Protein AF-A0A2T1DEN5-F1 (afdb_monomer_lite)

Sequence (106 aa):
VKGATATAIFLPFLILAVPIVDMSAVIVARLSKGHSPFLADKRHLHHRLLRAGLSHRSTVLVIYSIALWVGSLAITFVGMPNSLVILGGATSLLGYVTWRAWQSAR

Secondary structure (DSSP, 8-state):
-HHHHHHHHHHHHHHTHHHHHHHHHHHHHHHTTT--TTS--S-SHHHHHHHTT--HHHHHHHHHHHHHHHHHHHHHHTT-TTHHHHHHHHHHHHHHHHHHHHHTT-

Foldseek 3Di:
DVVVVVLVVCLVCLLCVVVVVQLVVQCVVQVVVVHDSPPDDCPGQQNVLVVLQFDNVLSVQLVVLVSQLSVLVSCVVVVDPPSVVSNVVSVVSNVVSVVVRVVNSD

Structure (mmCIF, N/CA/C/O backbone):
data_AF-A0A2T1DEN5-F1
#
_entry.id   AF-A0A2T1DEN5-F1
#
loop_
_atom_site.group_PDB
_atom_site.id
_atom_site.type_symbol
_atom_site.label_atom_id
_atom_site.label_alt_id
_atom_site.label_comp_id
_atom_site.label_asym_id
_atom_site.label_entity_id
_atom_site.label_seq_id
_atom_site.pdbx_PDB_ins_code
_atom_site.Cartn_x
_atom_site.Cartn_y
_atom_site.Cartn_z
_atom_site.occupancy
_atom_site.B_iso_or_equiv
_atom_site.auth_seq_id
_atom_site.auth_comp_id
_atom_site.auth_asym_id
_atom_site.auth_atom_id
_atom_site.pdbx_PDB_model_num
ATOM 1 N N . VAL A 1 1 ? 24.603 4.478 -20.397 1.00 54.09 1 VAL A N 1
ATOM 2 C CA . VAL A 1 1 ? 25.034 4.291 -18.985 1.00 54.09 1 VAL A CA 1
ATOM 3 C C . VAL A 1 1 ? 24.412 5.260 -17.975 1.00 54.09 1 VAL A C 1
ATOM 5 O O . VAL A 1 1 ? 24.090 4.797 -16.895 1.00 54.09 1 VAL A O 1
ATOM 8 N N . LYS A 1 2 ? 24.143 6.541 -18.290 1.00 51.81 2 LYS A N 1
ATOM 9 C CA . LYS A 1 2 ? 23.532 7.492 -17.324 1.00 51.81 2 LYS A CA 1
ATOM 10 C C . LYS A 1 2 ? 22.119 7.109 -16.831 1.00 51.81 2 LYS A C 1
ATOM 12 O O . LYS A 1 2 ? 21.787 7.371 -15.683 1.00 51.81 2 LYS A O 1
ATOM 17 N N . GLY A 1 3 ? 21.311 6.459 -17.677 1.00 61.84 3 GLY A N 1
ATOM 18 C CA . GLY A 1 3 ? 19.946 6.047 -17.321 1.00 61.84 3 GLY A CA 1
ATOM 19 C C . GLY A 1 3 ? 19.881 4.952 -16.251 1.00 61.84 3 GLY A C 1
ATOM 20 O O . GLY A 1 3 ? 19.055 5.046 -15.356 1.00 61.84 3 GLY A O 1
ATOM 21 N N . ALA A 1 4 ? 20.793 3.974 -16.291 1.00 65.81 4 ALA A N 1
ATOM 22 C CA . ALA A 1 4 ? 20.801 2.840 -15.360 1.00 65.81 4 ALA A CA 1
ATOM 23 C C . ALA A 1 4 ? 21.157 3.248 -13.918 1.00 65.81 4 ALA A C 1
ATOM 25 O O . ALA A 1 4 ? 20.615 2.702 -12.960 1.00 65.81 4 ALA A O 1
ATOM 26 N N . THR A 1 5 ? 22.037 4.241 -13.754 1.00 74.25 5 THR A N 1
ATOM 27 C CA . THR A 1 5 ? 22.400 4.777 -12.434 1.00 74.25 5 THR A CA 1
ATOM 28 C C . THR A 1 5 ? 21.234 5.539 -11.802 1.00 74.25 5 THR A C 1
ATOM 30 O O . THR A 1 5 ? 21.008 5.422 -10.602 1.00 74.25 5 THR A O 1
ATOM 33 N N . ALA A 1 6 ? 20.455 6.276 -12.603 1.00 75.75 6 ALA A N 1
ATOM 34 C CA . ALA A 1 6 ? 19.276 6.984 -12.114 1.00 75.75 6 ALA A CA 1
ATOM 35 C C . ALA A 1 6 ? 18.195 6.003 -11.633 1.00 75.75 6 ALA A C 1
ATOM 37 O O . ALA A 1 6 ? 17.696 6.147 -10.519 1.00 75.75 6 ALA A O 1
ATOM 38 N N . THR A 1 7 ? 17.880 4.959 -12.407 1.00 77.56 7 THR A N 1
ATOM 39 C CA . THR A 1 7 ? 16.919 3.933 -11.971 1.00 77.56 7 THR A CA 1
ATOM 40 C C . THR A 1 7 ? 17.374 3.230 -10.698 1.00 77.56 7 THR A C 1
ATOM 42 O O . THR A 1 7 ? 16.566 3.073 -9.790 1.00 77.56 7 THR A O 1
ATOM 45 N N . ALA A 1 8 ? 18.656 2.875 -10.573 1.00 78.56 8 ALA A N 1
ATOM 46 C CA . ALA A 1 8 ? 19.180 2.227 -9.368 1.00 78.56 8 ALA A CA 1
ATOM 47 C C . ALA A 1 8 ? 19.031 3.085 -8.096 1.00 78.56 8 ALA A C 1
ATOM 49 O O . ALA A 1 8 ? 18.797 2.543 -7.019 1.00 78.56 8 ALA A O 1
ATOM 50 N N . ILE A 1 9 ? 19.130 4.414 -8.219 1.00 84.00 9 ILE A N 1
ATOM 51 C CA . ILE A 1 9 ? 18.976 5.342 -7.092 1.00 84.00 9 ILE A CA 1
ATOM 52 C C . ILE A 1 9 ? 17.500 5.574 -6.764 1.00 84.00 9 ILE A C 1
ATOM 54 O O . ILE A 1 9 ? 17.135 5.543 -5.595 1.00 84.00 9 ILE A O 1
ATOM 58 N N . PHE A 1 10 ? 16.644 5.805 -7.764 1.00 84.88 10 PHE A N 1
ATOM 59 C CA . PHE A 1 10 ? 15.248 6.199 -7.534 1.00 84.88 10 PHE A CA 1
ATOM 60 C C . PHE A 1 10 ? 14.307 5.027 -7.242 1.00 84.88 10 PHE A C 1
ATOM 62 O O . PHE A 1 10 ? 13.316 5.202 -6.532 1.00 84.88 10 PHE A O 1
ATOM 69 N N . LEU A 1 11 ? 14.605 3.831 -7.750 1.00 83.50 11 LEU A N 1
ATOM 70 C CA . LEU A 1 11 ? 13.725 2.671 -7.620 1.00 83.50 11 LEU A CA 1
ATOM 71 C C . LEU A 1 11 ? 13.460 2.265 -6.153 1.00 83.50 11 LEU A C 1
ATOM 73 O O . LEU A 1 11 ? 12.293 2.048 -5.825 1.00 83.50 11 LEU A O 1
ATOM 77 N N . PRO A 1 12 ? 14.452 2.229 -5.237 1.00 85.56 12 PRO A N 1
ATOM 78 C CA . PRO A 1 12 ? 14.199 1.945 -3.823 1.00 85.56 12 PRO A CA 1
ATOM 79 C C . PRO A 1 12 ? 13.276 2.970 -3.156 1.00 85.56 12 PRO A C 1
ATOM 81 O O . PRO A 1 12 ? 12.382 2.583 -2.408 1.00 85.56 12 PRO A O 1
ATOM 84 N N . PHE A 1 13 ? 13.438 4.266 -3.454 1.00 84.62 13 PHE A N 1
ATOM 85 C CA . PHE A 1 13 ? 12.553 5.309 -2.925 1.00 84.62 13 PHE A CA 1
ATOM 86 C C . PHE A 1 13 ? 11.132 5.179 -3.467 1.00 84.62 13 PHE A C 1
ATOM 88 O O . PHE A 1 13 ? 10.185 5.418 -2.726 1.00 84.62 13 PHE A O 1
ATOM 95 N N . LEU A 1 14 ? 10.975 4.769 -4.729 1.00 83.50 14 LEU A N 1
ATOM 96 C CA . LEU A 1 14 ? 9.666 4.519 -5.328 1.00 83.50 14 LEU A CA 1
ATOM 97 C C . LEU A 1 14 ? 8.963 3.330 -4.653 1.00 83.50 14 LEU A C 1
ATOM 99 O O . LEU A 1 14 ? 7.800 3.433 -4.271 1.00 83.50 14 LEU A O 1
ATOM 103 N N . ILE A 1 15 ? 9.687 2.223 -4.448 1.00 79.94 15 ILE A N 1
ATOM 104 C CA . ILE A 1 15 ? 9.187 1.018 -3.764 1.00 79.94 15 ILE A CA 1
ATOM 105 C C . ILE A 1 15 ? 8.813 1.336 -2.310 1.00 79.94 15 ILE A C 1
ATOM 107 O O . ILE A 1 15 ? 7.783 0.883 -1.811 1.00 79.94 15 ILE A O 1
ATOM 111 N N . LEU A 1 16 ? 9.632 2.141 -1.632 1.00 84.00 16 LEU A N 1
ATOM 112 C CA . LEU A 1 16 ? 9.434 2.536 -0.240 1.00 84.00 16 LEU A CA 1
ATOM 113 C C . LEU A 1 16 ? 8.600 3.812 -0.081 1.00 84.00 16 LEU A C 1
ATOM 115 O O . LEU A 1 16 ? 8.439 4.283 1.042 1.00 84.00 16 LEU A O 1
ATOM 119 N N . ALA A 1 17 ? 8.031 4.367 -1.154 1.00 81.06 17 ALA A N 1
ATOM 120 C CA . ALA A 1 17 ? 7.322 5.642 -1.089 1.00 81.06 17 ALA A CA 1
ATOM 121 C C . ALA A 1 17 ? 6.178 5.598 -0.065 1.00 81.06 17 ALA A C 1
ATOM 123 O O . ALA A 1 17 ? 6.045 6.501 0.756 1.00 81.06 17 ALA A O 1
ATOM 124 N N . VAL A 1 18 ? 5.401 4.510 -0.049 1.00 71.25 18 VAL A N 1
ATOM 125 C CA . VAL A 1 18 ? 4.304 4.321 0.913 1.00 71.25 18 VAL A CA 1
ATOM 126 C C . VAL A 1 18 ? 4.796 4.286 2.368 1.00 71.25 18 VAL A C 1
ATOM 128 O O . VAL A 1 18 ? 4.319 5.106 3.150 1.00 71.25 18 VAL A O 1
ATOM 131 N N . PRO A 1 19 ? 5.740 3.411 2.773 1.00 80.00 19 PRO A N 1
ATOM 132 C CA . PRO A 1 19 ? 6.241 3.411 4.148 1.00 80.00 19 PRO A CA 1
ATOM 133 C C . PRO A 1 19 ? 6.984 4.700 4.529 1.00 80.00 19 PRO A C 1
ATOM 135 O O . PRO A 1 19 ? 6.847 5.151 5.665 1.00 80.00 19 PRO A O 1
ATOM 138 N N . ILE A 1 20 ? 7.712 5.336 3.602 1.00 85.19 20 ILE A N 1
ATOM 139 C CA . ILE A 1 20 ? 8.379 6.625 3.852 1.00 85.19 20 ILE A CA 1
ATOM 140 C C . ILE A 1 20 ? 7.340 7.707 4.150 1.00 85.19 20 ILE A C 1
ATOM 142 O O . ILE A 1 20 ? 7.483 8.433 5.136 1.00 85.19 20 ILE A O 1
ATOM 146 N N . VAL A 1 21 ? 6.282 7.809 3.343 1.00 85.19 21 VAL A N 1
ATOM 147 C CA . VAL A 1 21 ? 5.208 8.794 3.543 1.00 85.19 21 VAL A CA 1
ATOM 148 C C . VAL A 1 21 ? 4.405 8.493 4.815 1.00 85.19 21 VAL A C 1
ATOM 150 O O . VAL A 1 21 ? 4.119 9.414 5.576 1.00 85.19 21 VAL A O 1
ATOM 153 N N . ASP A 1 22 ? 4.093 7.226 5.108 1.00 76.19 22 ASP A N 1
ATOM 154 C CA . ASP A 1 22 ? 3.378 6.837 6.337 1.00 76.19 22 ASP A CA 1
ATOM 155 C C . ASP A 1 22 ? 4.191 7.184 7.596 1.00 76.19 22 ASP A C 1
ATOM 157 O O . ASP A 1 22 ? 3.680 7.833 8.512 1.00 76.19 22 ASP A O 1
ATOM 161 N N . MET A 1 23 ? 5.485 6.839 7.627 1.00 77.44 23 MET A N 1
ATOM 162 C CA . MET A 1 23 ? 6.355 7.153 8.764 1.00 77.44 23 MET A CA 1
ATOM 163 C C . MET A 1 23 ? 6.586 8.655 8.921 1.00 77.44 23 MET A C 1
ATOM 165 O O . MET A 1 23 ? 6.491 9.173 10.034 1.00 77.44 23 MET A O 1
ATOM 169 N N . SER A 1 24 ? 6.859 9.371 7.829 1.00 84.88 24 SER A N 1
ATOM 170 C CA . SER A 1 24 ? 7.091 10.818 7.884 1.00 84.88 24 SER A CA 1
ATOM 171 C C . SER A 1 24 ? 5.845 11.581 8.336 1.00 84.88 24 SER A C 1
ATOM 173 O O . SER A 1 24 ? 5.957 12.447 9.203 1.00 84.88 24 SER A O 1
ATOM 175 N N . ALA A 1 25 ? 4.649 11.210 7.869 1.00 82.81 25 ALA A N 1
ATOM 176 C CA . ALA A 1 25 ? 3.397 11.807 8.331 1.00 82.81 25 ALA A CA 1
ATOM 177 C C . ALA A 1 25 ? 3.164 11.590 9.839 1.00 82.81 25 ALA A C 1
ATOM 179 O O . ALA A 1 25 ? 2.745 12.513 10.543 1.00 82.81 25 ALA A O 1
ATOM 180 N N . VAL A 1 26 ? 3.471 10.396 10.363 1.00 78.31 26 VAL A N 1
ATOM 181 C CA . VAL A 1 26 ? 3.365 10.092 11.802 1.00 78.31 26 VAL A CA 1
ATOM 182 C C . VAL A 1 26 ? 4.392 10.878 12.619 1.00 78.31 26 VAL A C 1
ATOM 184 O O . VAL A 1 26 ? 4.042 11.429 13.665 1.00 78.31 26 VAL A O 1
ATOM 187 N N . ILE A 1 27 ? 5.638 10.968 12.146 1.00 80.38 27 ILE A N 1
ATOM 188 C CA . ILE A 1 27 ? 6.713 11.716 12.813 1.00 80.38 27 ILE A CA 1
ATOM 189 C C . ILE A 1 27 ? 6.366 13.206 12.873 1.00 80.38 27 ILE A C 1
ATOM 191 O O . ILE A 1 27 ? 6.392 13.788 13.956 1.00 80.38 27 ILE A O 1
ATOM 195 N N . VAL A 1 28 ? 5.964 13.815 11.753 1.00 84.19 28 VAL A N 1
ATOM 196 C CA . VAL A 1 28 ? 5.596 15.240 11.697 1.00 84.19 28 VAL A CA 1
ATOM 197 C C . VAL A 1 28 ? 4.412 15.538 12.618 1.00 84.19 28 VAL A C 1
ATOM 199 O O . VAL A 1 28 ? 4.477 16.473 13.413 1.00 84.19 28 VAL A O 1
ATOM 202 N N . ALA A 1 29 ? 3.364 14.710 12.595 1.00 79.44 29 ALA A N 1
ATOM 203 C CA . ALA A 1 29 ? 2.190 14.892 13.451 1.00 79.44 29 ALA A CA 1
ATOM 204 C C . ALA A 1 29 ? 2.469 14.686 14.955 1.00 79.44 29 ALA A C 1
ATOM 206 O O . ALA A 1 29 ? 1.690 15.145 15.794 1.00 79.44 29 ALA A O 1
ATOM 207 N N . ARG A 1 30 ? 3.539 13.962 15.311 1.00 71.62 30 ARG A N 1
ATOM 208 C CA . ARG A 1 30 ? 4.007 13.792 16.697 1.00 71.62 30 ARG A CA 1
ATOM 209 C C . ARG A 1 30 ? 4.855 14.961 17.155 1.00 71.62 30 ARG A C 1
ATOM 211 O O . ARG A 1 30 ? 4.598 15.493 18.233 1.00 71.62 30 ARG A O 1
ATOM 218 N N . LEU A 1 31 ? 5.800 15.386 16.319 1.00 80.38 31 LEU A N 1
ATOM 219 C CA . LEU A 1 31 ? 6.636 16.554 16.583 1.00 80.38 31 LEU A CA 1
ATOM 220 C C . LEU A 1 31 ? 5.775 17.810 16.744 1.00 80.38 31 LEU A C 1
ATOM 222 O O . LEU A 1 31 ? 5.963 18.555 17.700 1.00 80.38 31 LEU A O 1
ATOM 226 N N . SER A 1 32 ? 4.741 17.983 15.913 1.00 80.75 32 SER A N 1
ATOM 227 C CA . SER A 1 32 ? 3.791 19.097 16.033 1.00 80.75 32 SER A CA 1
ATOM 228 C C . SER A 1 32 ? 2.945 19.064 17.315 1.00 80.75 32 SER A C 1
ATOM 230 O O . SER A 1 32 ? 2.245 20.026 17.611 1.00 80.75 32 SER A O 1
ATOM 232 N N . LYS A 1 33 ? 2.956 17.949 18.055 1.00 77.31 33 LYS A N 1
ATOM 233 C CA . LYS A 1 33 ? 2.245 17.750 19.329 1.00 77.31 33 LYS A CA 1
ATOM 234 C C . LYS A 1 33 ? 3.201 17.608 20.517 1.00 77.31 33 LYS A C 1
ATOM 236 O O . LYS A 1 33 ? 2.758 17.248 21.600 1.00 77.31 33 LYS A O 1
ATOM 241 N N . GLY A 1 34 ? 4.500 17.855 20.317 1.00 74.88 34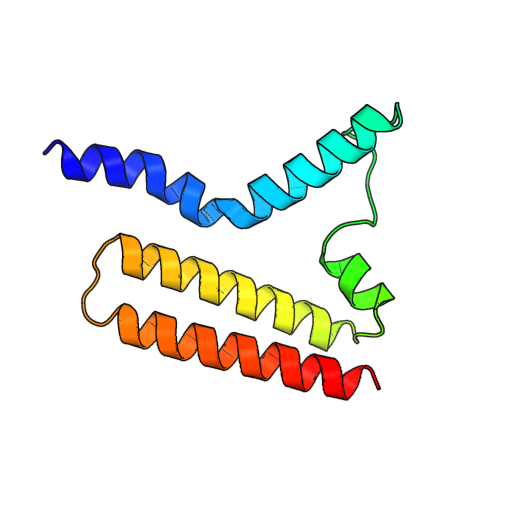 GLY A N 1
ATOM 242 C CA . GLY A 1 34 ? 5.527 17.731 21.357 1.00 74.88 34 GLY A CA 1
ATOM 243 C C . GLY A 1 34 ? 5.774 16.296 21.834 1.00 74.88 34 GLY A C 1
ATOM 244 O O . GLY A 1 34 ? 6.371 16.090 22.886 1.00 74.88 34 GLY A O 1
ATOM 245 N N . HIS A 1 35 ? 5.305 15.288 21.095 1.00 61.25 35 HIS A N 1
ATOM 246 C CA . HIS A 1 35 ? 5.457 13.883 21.463 1.00 61.25 35 HIS A CA 1
ATOM 247 C C . HIS A 1 35 ? 6.692 13.271 20.795 1.00 61.25 35 HIS A C 1
ATOM 249 O O . HIS A 1 35 ? 6.966 13.525 19.621 1.00 61.25 35 HIS A O 1
ATOM 255 N N . SER A 1 36 ? 7.419 12.420 21.527 1.00 59.31 36 SER A N 1
ATOM 256 C CA . SER A 1 36 ? 8.611 11.754 20.992 1.00 59.31 36 SER A CA 1
ATOM 257 C C . SER A 1 36 ? 8.258 10.825 19.814 1.00 59.31 36 SER A C 1
ATOM 259 O O . SER A 1 36 ? 7.319 10.024 19.912 1.00 59.31 36 SER A O 1
ATOM 261 N N . PRO A 1 37 ? 9.022 10.877 18.706 1.00 54.47 37 PRO A N 1
ATOM 262 C CA . PRO A 1 37 ? 8.820 10.015 17.544 1.00 54.47 37 PRO A CA 1
ATOM 263 C C . PRO A 1 37 ? 9.118 8.532 17.820 1.00 54.47 37 PRO A C 1
ATOM 265 O O . PRO A 1 37 ? 8.678 7.690 17.043 1.00 54.47 37 PRO A O 1
ATOM 268 N N . PHE A 1 38 ? 9.781 8.203 18.936 1.00 56.88 38 PHE A N 1
ATOM 269 C CA . PHE A 1 38 ? 10.190 6.841 19.308 1.00 56.88 38 PHE A CA 1
ATOM 270 C C . PHE A 1 38 ? 9.212 6.108 20.246 1.00 56.88 38 PHE A C 1
ATOM 272 O O . PHE A 1 38 ? 9.456 4.965 20.620 1.00 56.88 38 PHE A O 1
ATOM 279 N N . LEU A 1 39 ? 8.086 6.726 20.623 1.00 50.25 39 LEU A N 1
ATOM 280 C CA . LEU A 1 39 ?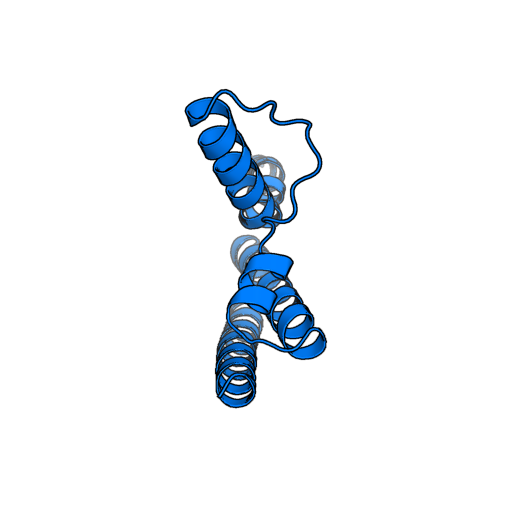 7.019 6.031 21.357 1.00 50.25 39 LEU A CA 1
ATOM 281 C C . LEU A 1 39 ? 6.327 5.003 20.445 1.00 50.25 39 LEU A C 1
ATOM 283 O O . LEU A 1 39 ? 5.989 5.326 19.310 1.00 50.25 39 LEU A O 1
ATOM 287 N N . ALA A 1 40 ? 6.050 3.786 20.913 1.00 45.53 40 ALA A N 1
ATOM 288 C CA . ALA A 1 40 ? 5.269 2.816 20.138 1.00 45.53 40 ALA A CA 1
ATOM 289 C C . ALA A 1 40 ? 3.863 3.385 19.831 1.00 45.53 40 ALA A C 1
ATOM 291 O O . ALA A 1 40 ? 3.095 3.651 20.756 1.00 45.53 40 ALA A O 1
ATOM 292 N N . ASP A 1 41 ? 3.524 3.632 18.554 1.00 49.28 41 ASP A N 1
ATOM 293 C CA . ASP A 1 41 ? 2.186 4.114 18.165 1.00 49.28 41 ASP A CA 1
ATOM 294 C C . ASP A 1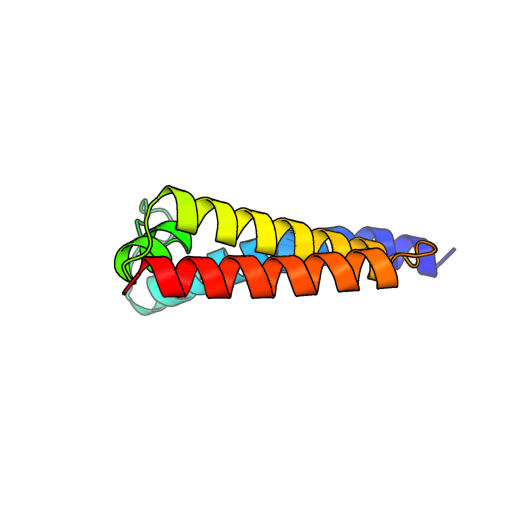 41 ? 1.263 2.979 17.728 1.00 49.28 41 ASP A C 1
ATOM 296 O O . ASP A 1 41 ? 1.652 2.068 17.004 1.00 49.28 41 ASP A O 1
ATOM 300 N N . LYS A 1 42 ? -0.023 3.122 18.049 1.00 51.94 42 LYS A N 1
ATOM 301 C CA . LYS A 1 42 ? -1.118 2.279 17.542 1.00 51.94 42 LYS A CA 1
ATOM 302 C C . LYS A 1 42 ? -1.867 2.970 16.392 1.00 51.94 42 LYS A C 1
ATOM 304 O O . LYS A 1 42 ? -3.069 2.775 16.202 1.00 51.94 42 LYS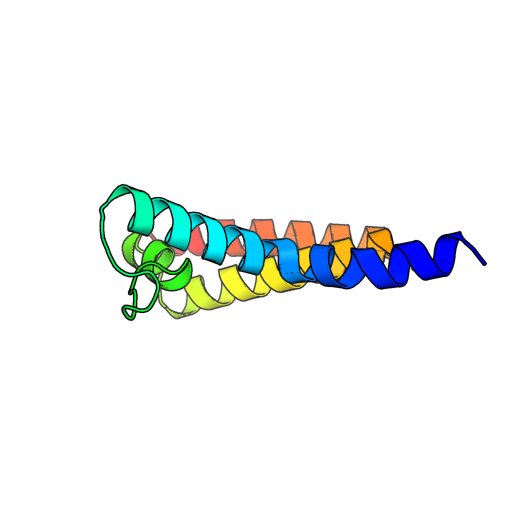 A O 1
ATOM 309 N N . ARG A 1 43 ? -1.195 3.855 15.646 1.00 57.47 43 ARG A N 1
ATOM 310 C CA . ARG A 1 43 ? -1.797 4.704 14.594 1.00 57.47 43 ARG A CA 1
ATOM 311 C C . ARG A 1 43 ? -1.434 4.327 13.162 1.00 57.47 43 ARG A C 1
ATOM 313 O O . ARG A 1 43 ? -1.875 5.018 12.248 1.00 57.47 43 ARG A O 1
ATOM 320 N N . HIS A 1 44 ? -0.725 3.223 12.961 1.00 71.75 44 HIS A N 1
ATOM 321 C CA . HIS A 1 44 ? -0.444 2.717 11.621 1.00 71.75 44 HIS A CA 1
ATOM 322 C C . HIS A 1 44 ? -1.726 2.388 10.849 1.00 71.75 44 HIS A C 1
ATOM 324 O O . HIS A 1 44 ? -2.782 2.122 11.438 1.00 71.75 44 HIS A O 1
ATOM 330 N N . LEU A 1 45 ? -1.610 2.385 9.521 1.00 69.19 45 LEU A N 1
ATOM 331 C CA . LEU A 1 45 ? -2.681 2.133 8.551 1.00 69.19 45 LEU A CA 1
ATOM 332 C C . LEU A 1 45 ? -3.587 0.952 8.953 1.00 69.19 45 LEU A C 1
ATOM 334 O O . LEU A 1 45 ? -4.809 1.069 8.922 1.00 69.19 45 LEU A O 1
ATOM 338 N N . HIS A 1 46 ? -2.993 -0.127 9.470 1.00 81.75 46 HIS A N 1
ATOM 339 C CA . HIS A 1 46 ? -3.696 -1.287 10.020 1.00 81.75 46 HIS A CA 1
ATOM 340 C C . HIS A 1 46 ? -4.722 -0.936 11.113 1.00 81.75 46 HIS A C 1
ATOM 342 O O . HIS A 1 46 ? -5.896 -1.285 11.022 1.00 81.75 46 HIS A O 1
ATOM 348 N N . HIS A 1 47 ? -4.312 -0.191 12.138 1.00 79.88 47 HIS A N 1
ATOM 349 C CA . HIS A 1 47 ? -5.203 0.210 13.226 1.00 79.88 47 HIS A CA 1
ATOM 350 C C . HIS A 1 47 ? -6.206 1.289 12.815 1.00 79.88 47 HIS A C 1
ATOM 352 O O . HIS A 1 47 ? -7.244 1.421 13.463 1.00 79.88 47 HIS A O 1
ATOM 358 N N . ARG A 1 48 ? -5.911 2.083 11.778 1.00 79.25 48 ARG A N 1
ATOM 359 C CA . ARG A 1 48 ? -6.878 3.035 11.208 1.00 79.25 48 ARG A CA 1
ATOM 360 C C . ARG A 1 48 ? -7.991 2.303 10.464 1.00 79.25 48 ARG A C 1
ATOM 362 O O . ARG A 1 48 ? -9.150 2.633 10.668 1.00 79.25 48 ARG A O 1
ATOM 369 N N . LEU A 1 49 ? -7.641 1.289 9.675 1.00 81.56 49 LEU A N 1
ATOM 370 C CA . LEU A 1 49 ? -8.595 0.442 8.958 1.00 81.56 49 LEU A CA 1
ATOM 371 C C . LEU A 1 49 ? -9.459 -0.376 9.927 1.00 81.56 49 LEU A C 1
ATOM 373 O O . LEU A 1 49 ? -10.679 -0.361 9.806 1.00 81.56 49 LEU A O 1
ATOM 377 N N . LEU A 1 50 ? -8.864 -0.974 10.962 1.00 85.25 50 LEU A N 1
ATOM 378 C CA . LEU A 1 50 ? -9.628 -1.642 12.024 1.00 85.25 50 LEU A CA 1
ATOM 379 C C . LEU A 1 50 ? -10.619 -0.692 12.719 1.00 85.25 50 LEU A C 1
ATOM 381 O O . LEU A 1 50 ? -11.770 -1.049 12.947 1.00 85.25 50 LEU A O 1
ATOM 385 N N . ARG A 1 51 ? -10.195 0.542 13.028 1.00 83.31 51 ARG A N 1
ATOM 386 C CA . ARG A 1 51 ? -11.074 1.565 13.625 1.00 83.31 51 ARG A CA 1
ATOM 387 C C . ARG A 1 51 ? -12.178 2.051 12.688 1.00 83.31 51 ARG A C 1
ATOM 389 O O . ARG A 1 51 ? -13.181 2.556 13.174 1.00 83.31 51 ARG A O 1
ATOM 396 N N . ALA A 1 52 ? -12.006 1.894 11.379 1.00 81.44 52 ALA A N 1
ATOM 397 C CA . ALA A 1 52 ? -13.025 2.192 10.379 1.00 81.44 52 ALA A CA 1
ATOM 398 C C . ALA A 1 52 ? -14.059 1.057 10.213 1.00 81.44 52 ALA A C 1
ATOM 400 O O . ALA A 1 52 ? -14.882 1.122 9.306 1.00 81.44 52 ALA A O 1
ATOM 401 N N . GLY A 1 53 ? -14.027 0.028 11.071 1.00 86.00 53 GLY A N 1
ATOM 402 C CA . GLY A 1 53 ? -15.001 -1.068 11.076 1.00 86.00 53 GLY A CA 1
ATOM 403 C C . GLY A 1 53 ? -14.601 -2.276 10.229 1.00 86.00 53 GLY A C 1
ATOM 404 O O . GLY A 1 53 ? -15.360 -3.236 10.131 1.00 86.00 53 GLY A O 1
ATOM 405 N N . LEU A 1 54 ? -13.406 -2.275 9.630 1.00 87.56 54 LEU A N 1
ATOM 406 C CA . LEU A 1 54 ? -12.931 -3.427 8.872 1.00 87.56 54 LEU A CA 1
ATOM 407 C C . LEU A 1 54 ? -12.513 -4.573 9.793 1.00 87.56 54 LEU A C 1
ATOM 409 O O . LEU A 1 54 ? -11.828 -4.377 10.798 1.00 87.56 54 LEU A O 1
ATOM 413 N N . SER A 1 55 ? -12.828 -5.802 9.381 1.00 90.19 55 SER A N 1
ATOM 414 C CA . SER A 1 55 ? -12.284 -6.991 10.034 1.00 90.19 55 SER A CA 1
ATOM 415 C C . SER A 1 55 ? -10.754 -7.038 9.915 1.00 90.19 55 SER A C 1
ATOM 417 O O . SER A 1 55 ? -10.154 -6.484 8.984 1.00 90.19 55 SER A O 1
ATOM 419 N N . HIS A 1 56 ? -10.102 -7.757 10.830 1.00 89.38 56 HIS A N 1
ATOM 420 C CA . HIS A 1 56 ? -8.651 -7.949 10.788 1.00 89.38 56 HIS A CA 1
ATOM 421 C C . HIS A 1 56 ? -8.189 -8.587 9.467 1.00 89.38 56 HIS A C 1
ATOM 423 O O . HIS A 1 56 ? -7.241 -8.105 8.849 1.00 89.38 56 HIS A O 1
ATOM 429 N N . ARG A 1 57 ? -8.925 -9.593 8.970 1.00 91.00 57 ARG A N 1
ATOM 430 C CA . ARG A 1 57 ? -8.651 -10.243 7.677 1.00 91.00 57 ARG A CA 1
ATOM 431 C C . ARG A 1 57 ? -8.804 -9.271 6.504 1.00 91.00 57 ARG A C 1
ATOM 433 O O . ARG A 1 57 ? -7.904 -9.187 5.673 1.00 91.00 57 ARG A O 1
ATOM 440 N N . SER A 1 58 ? -9.899 -8.506 6.459 1.00 89.25 58 SER A N 1
ATOM 441 C CA . SER A 1 58 ? -10.140 -7.501 5.410 1.00 89.25 58 SER A CA 1
ATOM 442 C C . SER A 1 58 ? -9.037 -6.441 5.399 1.00 89.25 58 SER A C 1
ATOM 444 O O . SER A 1 58 ? -8.533 -6.074 4.342 1.00 89.25 58 SER A O 1
ATOM 446 N N . THR A 1 59 ? -8.606 -6.004 6.583 1.00 89.25 59 THR A N 1
ATOM 447 C CA . THR A 1 59 ? -7.529 -5.023 6.743 1.00 89.25 59 THR A CA 1
ATOM 448 C C . THR A 1 59 ? -6.207 -5.522 6.157 1.00 89.25 59 THR A C 1
ATOM 450 O O . THR A 1 59 ? -5.548 -4.792 5.420 1.00 89.25 59 THR A O 1
ATOM 453 N N . VAL A 1 60 ? -5.813 -6.763 6.457 1.00 91.75 60 VAL A N 1
ATOM 454 C CA . VAL A 1 60 ? -4.569 -7.349 5.927 1.00 91.75 60 VAL A CA 1
ATOM 455 C C . VAL A 1 60 ? -4.638 -7.506 4.405 1.00 91.75 60 VAL A C 1
ATOM 457 O O . VAL A 1 60 ? -3.684 -7.150 3.719 1.00 91.75 60 VAL A O 1
ATOM 460 N N . LEU A 1 61 ? -5.777 -7.952 3.862 1.00 91.88 61 LEU A N 1
ATOM 461 C CA . LEU A 1 61 ? -5.967 -8.082 2.412 1.00 91.88 61 LEU A CA 1
ATOM 462 C C . LEU A 1 61 ? -5.849 -6.738 1.683 1.00 91.88 61 LEU A C 1
ATOM 464 O O . LEU A 1 61 ? -5.198 -6.669 0.642 1.00 91.88 61 LEU A O 1
ATOM 468 N N . VAL A 1 62 ? -6.419 -5.666 2.243 1.00 89.44 62 VAL A N 1
ATOM 469 C CA . VAL A 1 62 ? -6.266 -4.309 1.695 1.00 89.44 62 VAL A CA 1
ATOM 470 C C . VAL A 1 62 ? -4.789 -3.910 1.671 1.00 89.44 62 VAL A C 1
ATOM 472 O O . VAL A 1 62 ? -4.291 -3.486 0.630 1.00 89.44 62 VAL A O 1
ATOM 475 N N . ILE A 1 63 ? -4.058 -4.118 2.768 1.00 87.69 63 ILE A N 1
ATOM 476 C CA . ILE A 1 63 ? -2.626 -3.789 2.847 1.00 87.69 63 ILE A CA 1
ATOM 477 C C . ILE A 1 63 ? -1.812 -4.576 1.806 1.00 87.69 63 ILE A C 1
ATOM 479 O O . ILE A 1 63 ? -0.979 -3.988 1.117 1.00 87.69 63 ILE A O 1
ATOM 483 N N . TYR A 1 64 ? -2.079 -5.873 1.629 1.00 91.88 64 TYR A N 1
ATOM 484 C CA . TYR A 1 64 ? -1.411 -6.685 0.606 1.00 91.88 64 TYR A CA 1
ATOM 485 C C . TYR A 1 64 ? -1.725 -6.220 -0.814 1.00 91.88 64 TYR A C 1
ATOM 487 O O . TYR A 1 64 ? -0.819 -6.141 -1.641 1.00 91.88 64 TYR A O 1
ATOM 495 N N . SER A 1 65 ? -2.978 -5.858 -1.096 1.00 92.00 65 SER A N 1
ATOM 496 C CA . SER A 1 65 ? -3.354 -5.346 -2.416 1.00 92.00 65 SER A CA 1
ATOM 497 C C . SER A 1 65 ? -2.666 -4.016 -2.748 1.00 92.00 65 SER A C 1
ATOM 499 O O . SER A 1 65 ? -2.219 -3.830 -3.876 1.00 92.00 65 SER A O 1
ATOM 5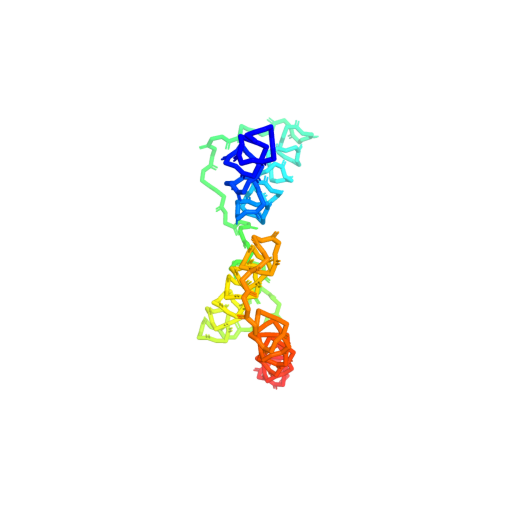01 N N . ILE A 1 66 ? -2.481 -3.132 -1.758 1.00 87.00 66 ILE A N 1
ATOM 502 C CA . ILE A 1 66 ? -1.724 -1.881 -1.918 1.00 87.00 66 ILE A CA 1
ATOM 503 C C . ILE A 1 66 ? -0.243 -2.176 -2.182 1.00 87.00 66 ILE A C 1
ATOM 505 O O . ILE A 1 66 ? 0.340 -1.601 -3.099 1.00 87.00 66 ILE A O 1
ATOM 509 N N . ALA A 1 67 ? 0.369 -3.086 -1.417 1.00 87.62 67 ALA A N 1
ATOM 510 C CA . ALA A 1 67 ? 1.774 -3.455 -1.600 1.00 87.62 67 ALA A CA 1
ATOM 511 C C . ALA A 1 67 ? 2.035 -4.045 -2.997 1.00 87.62 67 ALA A C 1
ATOM 513 O O . ALA A 1 67 ? 2.995 -3.662 -3.667 1.00 87.62 67 ALA A O 1
ATOM 514 N N . LEU A 1 68 ? 1.144 -4.925 -3.464 1.00 91.88 68 LEU A N 1
ATOM 515 C CA . LEU A 1 68 ? 1.196 -5.498 -4.808 1.00 91.88 68 LEU A CA 1
ATOM 516 C C . LEU A 1 68 ? 1.061 -4.412 -5.882 1.00 91.88 68 LEU A C 1
ATOM 518 O O . LEU A 1 68 ? 1.814 -4.410 -6.855 1.00 91.88 68 LEU A O 1
ATOM 522 N N . TRP A 1 69 ? 0.152 -3.456 -5.683 1.00 93.38 69 TRP A N 1
ATOM 523 C CA . TRP A 1 69 ? -0.048 -2.342 -6.606 1.00 93.38 69 TRP A CA 1
ATOM 524 C C . TRP A 1 69 ? 1.198 -1.459 -6.737 1.00 93.38 69 TRP A C 1
ATOM 526 O O . TRP A 1 69 ? 1.662 -1.213 -7.850 1.00 93.38 69 TRP A O 1
ATOM 536 N N . VAL A 1 70 ? 1.822 -1.074 -5.623 1.00 86.94 70 VAL A N 1
ATOM 537 C CA . VAL A 1 70 ? 3.077 -0.300 -5.638 1.00 86.94 70 VAL A CA 1
ATOM 538 C C . VAL A 1 70 ? 4.216 -1.089 -6.292 1.00 86.94 70 VAL A C 1
ATOM 540 O O . VAL A 1 70 ? 4.963 -0.536 -7.098 1.00 86.94 70 VAL A O 1
ATOM 543 N N . GLY A 1 71 ? 4.320 -2.393 -6.020 1.00 88.38 71 GLY A N 1
ATOM 544 C CA . GLY A 1 71 ? 5.284 -3.266 -6.694 1.00 88.38 71 GLY A CA 1
ATOM 545 C C . GLY A 1 71 ? 5.085 -3.299 -8.214 1.00 88.38 71 GLY A C 1
ATOM 546 O O . GLY A 1 71 ? 6.045 -3.163 -8.970 1.00 88.38 71 GLY A O 1
ATOM 547 N N . SER A 1 72 ? 3.836 -3.392 -8.680 1.00 90.69 72 SER A N 1
ATOM 548 C CA . SER A 1 72 ? 3.513 -3.349 -10.114 1.00 90.69 72 SER A CA 1
ATOM 549 C C . SER A 1 72 ? 3.817 -1.990 -10.760 1.00 90.69 72 SER A C 1
ATOM 551 O O . SER A 1 72 ? 4.260 -1.935 -11.911 1.00 90.69 72 SER A O 1
ATOM 553 N N . LEU A 1 73 ? 3.668 -0.894 -10.006 1.00 89.81 73 LEU A N 1
ATOM 554 C CA . LEU A 1 73 ? 4.056 0.448 -10.438 1.00 89.81 73 LEU A CA 1
ATOM 555 C C . LEU A 1 73 ? 5.574 0.536 -10.653 1.00 89.81 73 LEU A C 1
ATOM 557 O O . LEU A 1 73 ? 6.025 1.049 -11.674 1.00 89.81 73 LEU A O 1
ATOM 561 N N . ALA A 1 74 ? 6.365 -0.025 -9.733 1.00 87.62 74 ALA A N 1
ATOM 562 C CA . ALA A 1 74 ? 7.820 -0.081 -9.854 1.00 87.62 74 ALA A CA 1
ATOM 563 C C . ALA A 1 74 ? 8.266 -0.915 -11.068 1.00 87.62 74 ALA A C 1
ATOM 565 O O . ALA A 1 74 ? 9.130 -0.481 -11.828 1.00 87.62 74 ALA A O 1
ATOM 566 N N . ILE A 1 75 ? 7.633 -2.069 -11.306 1.00 89.00 75 ILE A N 1
ATOM 567 C CA . ILE A 1 75 ? 7.882 -2.909 -12.493 1.00 89.00 75 ILE A CA 1
ATOM 568 C C . ILE A 1 75 ? 7.583 -2.136 -13.788 1.00 89.00 75 ILE A C 1
ATOM 570 O O . ILE A 1 75 ? 8.344 -2.217 -14.754 1.00 89.00 75 ILE A O 1
ATOM 574 N N . THR A 1 76 ? 6.502 -1.351 -13.794 1.00 91.19 76 THR A N 1
ATOM 575 C CA . THR A 1 76 ? 6.139 -0.481 -14.924 1.00 91.19 76 THR A CA 1
ATOM 576 C C . THR A 1 76 ? 7.176 0.615 -15.141 1.00 91.19 76 THR A C 1
ATOM 578 O O . THR A 1 76 ? 7.598 0.850 -16.270 1.00 91.19 76 THR A O 1
ATOM 581 N N . PHE A 1 77 ? 7.657 1.238 -14.064 1.00 88.25 77 PHE A N 1
ATOM 582 C CA . PHE A 1 77 ? 8.677 2.283 -14.123 1.00 88.25 77 PHE A CA 1
ATOM 583 C C . PHE A 1 77 ? 10.024 1.786 -14.673 1.00 88.25 77 PHE A C 1
ATOM 585 O O . PHE A 1 77 ? 10.711 2.514 -15.383 1.00 88.25 77 PHE A O 1
ATOM 592 N N . VAL A 1 78 ? 10.391 0.530 -14.395 1.00 90.44 78 VAL A N 1
ATOM 593 C CA . VAL A 1 78 ? 11.604 -0.113 -14.941 1.00 90.44 78 VAL A CA 1
ATOM 594 C C . VAL A 1 78 ? 11.465 -0.443 -16.437 1.00 90.44 78 VAL A C 1
ATOM 596 O O . VAL A 1 78 ? 12.457 -0.757 -17.092 1.00 90.44 78 VAL A O 1
ATOM 599 N N . GLY A 1 79 ? 10.262 -0.332 -17.010 1.00 89.00 79 GLY A N 1
ATOM 600 C CA . GLY A 1 79 ? 10.020 -0.570 -18.432 1.00 89.00 79 GLY A CA 1
ATOM 601 C C . GLY A 1 79 ? 9.981 -2.052 -18.803 1.00 89.00 79 GLY A C 1
ATOM 602 O O . GLY A 1 79 ? 10.285 -2.405 -19.941 1.00 89.00 79 GLY A O 1
ATOM 603 N N . MET A 1 80 ? 9.623 -2.937 -17.862 1.00 90.50 80 MET A N 1
ATOM 604 C CA . MET A 1 80 ? 9.458 -4.357 -18.178 1.00 90.50 80 MET A CA 1
ATOM 605 C C . MET A 1 80 ? 8.346 -4.565 -19.223 1.00 90.50 80 MET A C 1
ATOM 607 O O . MET A 1 80 ? 7.288 -3.926 -19.133 1.00 90.50 80 MET A O 1
ATOM 611 N N . PRO A 1 81 ? 8.534 -5.482 -20.190 1.00 90.25 81 PRO A N 1
ATOM 612 C CA . PRO A 1 81 ? 7.490 -5.826 -21.147 1.00 90.25 81 PRO A CA 1
ATOM 613 C C . PRO A 1 81 ? 6.258 -6.375 -20.418 1.00 90.25 81 PRO A C 1
ATOM 615 O O . PRO A 1 81 ? 6.375 -7.059 -19.404 1.00 90.25 81 PRO A O 1
ATOM 618 N N . ASN A 1 82 ? 5.066 -6.053 -20.925 1.00 92.31 82 ASN A N 1
ATOM 619 C CA . ASN A 1 82 ? 3.763 -6.421 -20.346 1.00 92.31 82 ASN A CA 1
ATOM 620 C C . ASN A 1 82 ? 3.472 -5.863 -18.936 1.00 92.31 82 ASN A C 1
ATOM 622 O O . ASN A 1 82 ? 2.453 -6.208 -18.337 1.00 92.31 82 ASN A O 1
ATOM 626 N N . SER A 1 83 ? 4.305 -4.961 -18.411 1.00 91.88 83 SER A N 1
ATOM 627 C CA . SER A 1 83 ? 4.118 -4.354 -17.085 1.00 91.88 83 SER A CA 1
ATOM 628 C C . SER A 1 83 ? 2.787 -3.611 -16.922 1.00 91.88 83 SER A C 1
ATOM 630 O O . SER A 1 83 ? 2.183 -3.678 -15.855 1.00 91.88 83 SER A O 1
ATOM 632 N N . LEU A 1 84 ? 2.264 -3.000 -17.991 1.00 93.88 84 LEU A N 1
ATOM 633 C CA . LEU A 1 84 ? 0.950 -2.343 -17.988 1.00 93.88 84 LEU A CA 1
ATOM 634 C C . LEU A 1 84 ? -0.207 -3.314 -17.715 1.00 93.88 84 LEU A C 1
ATOM 636 O O . LEU A 1 84 ? -1.173 -2.940 -17.054 1.00 93.88 84 LEU A O 1
ATOM 640 N N . VAL A 1 85 ? -0.106 -4.566 -18.176 1.00 96.12 85 VAL A N 1
ATOM 641 C CA . VAL A 1 85 ? -1.113 -5.603 -17.895 1.00 96.12 85 VAL A CA 1
ATOM 642 C C . VAL A 1 85 ? -1.069 -5.983 -16.416 1.00 96.12 85 VAL A C 1
ATOM 644 O O . VAL A 1 85 ? -2.113 -6.096 -15.775 1.00 96.12 85 VAL A O 1
ATOM 647 N N . ILE A 1 86 ? 0.138 -6.115 -15.856 1.00 94.62 86 ILE A N 1
ATOM 648 C CA . ILE A 1 86 ? 0.347 -6.401 -14.431 1.00 94.62 86 ILE A CA 1
ATOM 649 C C . ILE A 1 86 ? -0.210 -5.257 -13.574 1.00 94.62 86 ILE A C 1
ATOM 651 O O . ILE A 1 86 ? -0.946 -5.511 -12.623 1.00 94.62 86 ILE A O 1
ATOM 655 N N . LEU A 1 87 ? 0.081 -4.003 -13.932 1.00 95.25 87 LEU A N 1
ATOM 656 C CA . LEU A 1 87 ? -0.439 -2.820 -13.245 1.00 95.25 87 LEU A CA 1
ATOM 657 C C . LEU A 1 87 ? -1.963 -2.723 -13.354 1.00 95.25 87 LEU A C 1
ATOM 659 O O . LEU A 1 87 ? -2.633 -2.434 -12.362 1.00 95.25 87 LEU A O 1
ATOM 663 N N . GLY A 1 88 ? -2.523 -2.997 -14.534 1.00 96.44 88 GLY A N 1
ATOM 664 C CA . GLY A 1 88 ? -3.967 -3.048 -14.748 1.00 96.44 88 GLY A CA 1
ATOM 665 C C . GLY A 1 88 ? -4.630 -4.073 -13.829 1.00 96.44 88 GLY A C 1
ATOM 666 O O . GLY A 1 88 ? -5.522 -3.721 -13.059 1.00 96.44 88 GLY A O 1
ATOM 667 N N . GLY A 1 89 ? -4.124 -5.309 -13.819 1.00 97.00 89 GLY A N 1
ATOM 668 C CA . GLY A 1 89 ? -4.615 -6.373 -12.941 1.00 97.00 89 GLY A CA 1
ATOM 669 C C . GLY A 1 89 ? -4.479 -6.035 -11.454 1.00 97.00 89 GLY A C 1
ATOM 670 O O . GLY A 1 89 ? -5.422 -6.227 -10.686 1.00 97.00 89 GLY A O 1
ATOM 671 N N . ALA A 1 90 ? -3.346 -5.459 -11.048 1.00 94.75 90 ALA A N 1
ATOM 672 C CA . ALA A 1 90 ? -3.126 -4.999 -9.682 1.00 94.75 90 ALA A CA 1
ATOM 673 C C . ALA A 1 90 ? -4.112 -3.894 -9.273 1.00 94.75 90 ALA A C 1
ATOM 675 O O . ALA A 1 90 ? -4.622 -3.900 -8.154 1.00 94.75 90 ALA A O 1
ATOM 676 N N . THR A 1 91 ? -4.408 -2.961 -10.182 1.00 94.81 91 THR A N 1
ATOM 677 C CA . THR A 1 91 ? -5.355 -1.858 -9.954 1.00 94.81 91 THR A CA 1
ATOM 678 C C . THR A 1 91 ? -6.773 -2.394 -9.786 1.00 94.81 91 THR A C 1
ATOM 680 O O . THR A 1 91 ? -7.465 -2.029 -8.834 1.00 94.81 91 THR A O 1
ATOM 683 N N . SER A 1 92 ? -7.196 -3.312 -10.659 1.00 97.06 92 SER A N 1
ATOM 684 C CA . SER A 1 92 ? -8.495 -3.980 -10.552 1.00 97.06 92 SER A CA 1
ATOM 685 C C . SER A 1 92 ? -8.617 -4.784 -9.257 1.00 97.06 92 SER A C 1
ATOM 687 O O . SER A 1 92 ? -9.649 -4.711 -8.591 1.00 97.06 92 SER A O 1
ATOM 689 N N . LEU A 1 93 ? -7.564 -5.506 -8.857 1.00 96.19 93 LEU A N 1
ATOM 690 C CA . LEU A 1 93 ? -7.537 -6.265 -7.606 1.00 96.19 93 LEU A CA 1
ATOM 691 C C . LEU A 1 93 ? -7.646 -5.348 -6.384 1.00 96.19 93 LEU A C 1
ATOM 693 O O . LEU A 1 93 ? -8.432 -5.633 -5.485 1.00 96.19 93 LEU A O 1
ATOM 697 N N . LEU A 1 94 ? -6.897 -4.242 -6.356 1.00 94.19 94 LEU A N 1
ATOM 698 C CA . LEU A 1 94 ? -6.975 -3.244 -5.290 1.00 94.19 94 LEU A CA 1
ATOM 699 C C . LEU A 1 94 ? -8.391 -2.662 -5.183 1.00 94.19 94 LEU A C 1
ATOM 701 O O . LEU A 1 94 ? -8.960 -2.630 -4.090 1.00 94.19 94 LEU A O 1
ATOM 705 N N . GLY A 1 95 ? -8.993 -2.268 -6.308 1.00 93.31 95 GLY A N 1
ATOM 706 C CA . GLY A 1 95 ? -10.376 -1.786 -6.363 1.00 93.31 95 GLY A CA 1
ATOM 707 C C . GLY A 1 95 ? -11.385 -2.821 -5.855 1.00 93.31 95 GLY A C 1
ATOM 708 O O . GLY A 1 95 ? -12.243 -2.512 -5.033 1.00 93.31 95 GLY A O 1
ATOM 709 N N . TYR A 1 96 ? -11.242 -4.080 -6.269 1.00 96.25 96 TYR A N 1
ATOM 710 C CA . TYR A 1 96 ? -12.108 -5.168 -5.818 1.00 96.25 96 TYR A CA 1
ATOM 711 C C . TYR A 1 96 ? -11.963 -5.463 -4.320 1.00 96.25 96 TYR A C 1
ATOM 713 O O . TYR A 1 96 ? -12.960 -5.580 -3.609 1.00 96.25 96 TYR A O 1
ATOM 721 N N . VAL A 1 97 ? -10.730 -5.569 -3.816 1.00 93.50 97 VAL A N 1
ATOM 722 C CA . VAL A 1 97 ? -10.463 -5.859 -2.401 1.00 93.50 97 VAL A CA 1
ATOM 723 C C . VAL A 1 97 ? -10.976 -4.726 -1.524 1.00 93.50 97 VAL A C 1
ATOM 725 O O . VAL A 1 97 ? -11.635 -5.000 -0.527 1.00 93.50 97 VAL A O 1
ATOM 728 N N . THR A 1 98 ? -10.736 -3.469 -1.901 1.00 89.19 98 THR A N 1
ATOM 729 C CA . THR A 1 98 ? -11.245 -2.304 -1.160 1.00 89.19 98 THR A CA 1
ATOM 730 C C . THR A 1 98 ? -12.768 -2.229 -1.175 1.00 89.19 98 THR A C 1
ATOM 732 O O . THR A 1 98 ? -13.366 -2.023 -0.118 1.00 89.19 98 THR A O 1
ATOM 735 N N . TRP A 1 99 ? -13.415 -2.485 -2.315 1.00 91.44 99 TRP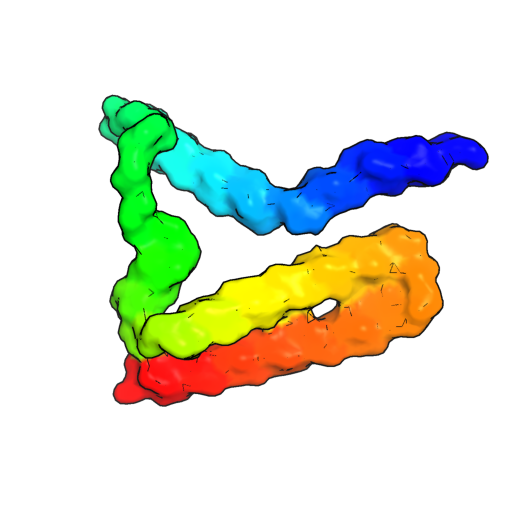 A N 1
ATOM 736 C CA . TRP A 1 99 ? -14.874 -2.562 -2.397 1.00 91.44 99 TRP A CA 1
ATOM 737 C C . TRP A 1 99 ? -15.426 -3.685 -1.507 1.00 91.44 99 TRP A C 1
ATOM 739 O O . TRP A 1 99 ? -16.268 -3.436 -0.640 1.00 91.44 99 TRP A O 1
ATOM 749 N N . ARG A 1 100 ? -14.918 -4.913 -1.637 1.00 92.19 100 ARG A N 1
ATOM 750 C CA . ARG A 1 100 ? -15.348 -6.046 -0.805 1.00 92.19 100 ARG A CA 1
ATOM 751 C C . ARG A 1 100 ? -15.138 -5.766 0.684 1.00 92.19 100 ARG A C 1
ATOM 753 O O . ARG A 1 100 ? -15.984 -6.098 1.511 1.00 92.19 100 ARG A O 1
ATOM 760 N N . ALA A 1 101 ? -14.015 -5.142 1.025 1.00 89.31 101 ALA A N 1
ATOM 761 C CA . ALA A 1 101 ? -13.676 -4.776 2.389 1.00 89.31 101 ALA A CA 1
ATOM 762 C C . ALA A 1 101 ? -14.647 -3.717 2.950 1.00 89.31 101 ALA A C 1
ATOM 764 O O . ALA A 1 101 ? -15.056 -3.833 4.105 1.00 89.31 101 ALA A O 1
ATOM 765 N N . TRP A 1 102 ? -15.099 -2.763 2.127 1.00 83.19 102 TRP A N 1
ATOM 766 C CA . TRP A 1 102 ? -16.157 -1.813 2.487 1.00 83.19 102 TRP A CA 1
ATOM 767 C C . TRP A 1 102 ? -17.493 -2.521 2.719 1.00 83.19 102 TRP A C 1
ATOM 769 O O . TRP A 1 102 ? -18.140 -2.285 3.735 1.00 83.19 102 TRP A O 1
ATOM 779 N N . GLN A 1 103 ? -17.895 -3.433 1.831 1.00 86.12 103 GLN A N 1
ATOM 780 C CA . GLN A 1 103 ? -19.131 -4.198 2.022 1.00 86.12 103 GLN A CA 1
ATOM 781 C C . GLN A 1 103 ? -19.122 -5.010 3.321 1.00 86.12 103 GLN A C 1
ATOM 783 O O . GLN A 1 103 ? -20.164 -5.148 3.939 1.00 86.12 103 GLN A O 1
ATOM 788 N N . SER A 1 104 ? -17.956 -5.496 3.758 1.00 75.88 104 SER A N 1
ATOM 789 C CA . SER A 1 104 ? -17.815 -6.226 5.027 1.00 75.88 104 SER A CA 1
ATOM 790 C C . SER A 1 104 ? -17.819 -5.353 6.288 1.00 75.88 104 SER A C 1
ATOM 792 O O . SER A 1 104 ? -17.832 -5.900 7.386 1.00 75.88 104 SER A O 1
ATOM 794 N N . ALA A 1 105 ? -17.728 -4.028 6.140 1.00 71.25 105 ALA A N 1
ATOM 795 C CA . ALA A 1 105 ? -17.713 -3.065 7.244 1.00 71.25 105 ALA A CA 1
ATOM 796 C C . ALA A 1 105 ? -19.085 -2.402 7.487 1.00 71.25 105 ALA A C 1
ATOM 798 O O . ALA A 1 105 ? -19.211 -1.590 8.403 1.00 71.25 105 ALA A O 1
ATOM 799 N N . ARG A 1 106 ? -20.087 -2.715 6.653 1.00 57.69 106 ARG A N 1
ATOM 800 C CA . ARG A 1 106 ? -21.507 -2.408 6.876 1.00 57.69 106 ARG A CA 1
ATOM 801 C C . ARG A 1 106 ? -22.202 -3.622 7.472 1.00 57.69 106 ARG A C 1
ATOM 803 O O . ARG A 1 106 ? -23.138 -3.390 8.262 1.00 57.69 106 ARG A O 1
#

Radius of gyration: 16.93 Å; chains: 1; bounding box: 46×29×43 Å

pLDDT: mean 82.02, std 12.29, range [45.53, 97.06]